Protein AF-A0A354SI49-F1 (afdb_monomer_lite)

Foldseek 3Di:
DVVLVVVCVVQVPDPPHDRQDQDDDPDCVQDDPVRDDGDPVSCVVSVVSVVVVVVVVVVVVVVVPDPDPPDD

Radius of gyration: 17.79 Å; chains: 1; bounding box: 35×34×56 Å

Structure (mmCIF, N/CA/C/O backbone):
data_AF-A0A354SI49-F1
#
_entry.id   AF-A0A354SI49-F1
#
loop_
_atom_site.group_PDB
_atom_site.id
_atom_site.type_symbol
_atom_site.label_atom_id
_atom_site.label_alt_id
_atom_site.label_comp_id
_atom_site.label_asym_id
_atom_site.label_entity_id
_atom_site.label_seq_id
_atom_site.pdbx_PDB_ins_code
_atom_site.Cartn_x
_atom_site.Cartn_y
_atom_site.Cartn_z
_atom_site.occupancy
_atom_site.B_iso_or_equiv
_atom_site.auth_seq_id
_atom_site.auth_comp_id
_atom_site.auth_asym_id
_atom_site.auth_atom_id
_atom_site.pdbx_PDB_model_num
ATOM 1 N N . LEU A 1 1 ? 6.298 13.653 -2.001 1.00 61.38 1 LEU A N 1
ATOM 2 C CA . LEU A 1 1 ? 6.186 13.327 -0.555 1.00 61.38 1 LEU A CA 1
ATOM 3 C C . LEU A 1 1 ? 5.101 14.117 0.186 1.00 61.38 1 LEU A C 1
ATOM 5 O O . LEU A 1 1 ? 4.538 13.571 1.124 1.00 61.38 1 LEU A O 1
ATOM 9 N N . GLN A 1 2 ? 4.776 15.357 -0.217 1.00 82.94 2 GLN A N 1
ATOM 10 C CA . GLN A 1 2 ? 3.789 16.194 0.490 1.00 82.94 2 GLN A CA 1
ATOM 11 C C . GLN A 1 2 ? 2.404 15.536 0.624 1.00 82.94 2 GLN A C 1
ATOM 13 O O . GLN A 1 2 ? 1.824 15.580 1.702 1.00 82.94 2 GLN A O 1
ATOM 18 N N . PHE A 1 3 ? 1.921 14.859 -0.425 1.00 90.75 3 PHE A N 1
ATOM 19 C CA . PHE A 1 3 ? 0.627 14.170 -0.395 1.00 90.75 3 PHE A CA 1
ATOM 20 C C . PHE A 1 3 ? 0.578 13.046 0.652 1.00 90.75 3 PHE A C 1
ATOM 22 O O . PHE A 1 3 ? -0.263 13.082 1.543 1.00 90.75 3 PHE A O 1
ATOM 29 N N . ASN A 1 4 ? 1.528 12.102 0.622 1.00 92.00 4 ASN A N 1
ATOM 30 C CA . ASN A 1 4 ? 1.584 11.012 1.607 1.00 92.00 4 ASN A CA 1
ATOM 31 C C . ASN A 1 4 ? 1.776 11.541 3.035 1.00 92.00 4 ASN A C 1
ATOM 33 O O . ASN A 1 4 ? 1.189 11.007 3.968 1.00 92.00 4 ASN A O 1
ATOM 37 N N . GLY A 1 5 ? 2.556 12.614 3.209 1.00 93.69 5 GLY A N 1
ATOM 38 C CA . GLY A 1 5 ? 2.711 13.270 4.508 1.00 93.69 5 GLY A CA 1
ATOM 39 C C . GLY A 1 5 ? 1.406 13.883 5.026 1.00 93.69 5 GLY A C 1
ATOM 40 O O . GLY A 1 5 ? 1.099 13.746 6.207 1.00 93.69 5 GLY A O 1
ATOM 41 N N . ALA A 1 6 ? 0.620 14.526 4.159 1.00 95.00 6 ALA A N 1
ATOM 42 C CA . ALA A 1 6 ? -0.690 15.065 4.520 1.00 95.00 6 ALA A CA 1
ATOM 43 C C . ALA A 1 6 ? -1.704 13.952 4.828 1.00 95.00 6 ALA A C 1
ATOM 45 O O . ALA A 1 6 ? -2.419 14.042 5.822 1.00 95.00 6 ALA A O 1
ATOM 46 N N . LEU A 1 7 ? -1.721 12.880 4.029 1.00 94.38 7 LEU A N 1
ATOM 47 C CA . LEU A 1 7 ? -2.594 11.728 4.256 1.00 94.38 7 LEU A CA 1
ATOM 48 C C . LEU A 1 7 ? -2.264 11.014 5.574 1.00 94.38 7 LEU A C 1
ATOM 50 O O . LEU A 1 7 ? -3.174 10.653 6.316 1.00 94.38 7 LEU A O 1
ATOM 54 N N . LYS A 1 8 ? -0.974 10.868 5.901 1.00 95.69 8 LYS A N 1
ATOM 55 C CA . LYS A 1 8 ? -0.540 10.320 7.188 1.00 95.69 8 LYS A CA 1
ATOM 56 C C . LYS A 1 8 ? -1.039 11.174 8.357 1.00 95.69 8 LYS A C 1
ATOM 58 O O . LYS A 1 8 ? -1.672 10.638 9.256 1.00 95.69 8 LYS A O 1
ATOM 63 N N . LYS A 1 9 ? -0.835 12.497 8.302 1.00 95.56 9 LYS A N 1
ATOM 64 C CA . LYS A 1 9 ? -1.331 13.432 9.331 1.00 95.56 9 LYS A CA 1
ATOM 65 C C . LYS A 1 9 ? -2.848 13.375 9.498 1.00 95.56 9 LYS A C 1
ATOM 67 O O . LYS A 1 9 ? -3.348 13.474 10.611 1.00 95.56 9 LYS A O 1
ATOM 72 N N . LEU A 1 10 ? -3.582 13.226 8.394 1.00 95.00 10 LEU A N 1
ATOM 73 C CA . LEU A 1 10 ? -5.033 13.069 8.434 1.00 95.00 10 LEU A CA 1
ATOM 74 C C . LEU A 1 10 ? -5.433 11.779 9.163 1.00 95.00 10 LEU A C 1
ATOM 76 O O . LEU A 1 10 ? -6.323 11.813 10.007 1.00 95.00 10 LEU A O 1
ATOM 80 N N . ALA A 1 11 ? -4.774 10.658 8.857 1.00 95.75 11 ALA A N 1
ATOM 81 C CA . ALA A 1 11 ? -5.049 9.378 9.504 1.00 95.75 11 ALA A CA 1
ATOM 82 C C . ALA A 1 11 ? -4.690 9.388 11.000 1.00 95.75 11 ALA A C 1
ATOM 84 O O . ALA A 1 11 ? -5.452 8.855 11.796 1.00 95.75 11 ALA A O 1
ATOM 85 N N . GLU A 1 12 ? -3.594 10.047 11.393 1.00 94.25 12 GLU A N 1
ATOM 86 C CA . GLU A 1 12 ? -3.196 10.226 12.802 1.00 94.25 12 GLU A CA 1
ATOM 87 C C . GLU A 1 12 ? -4.274 10.942 13.640 1.00 94.25 12 GLU A C 1
ATOM 89 O O . GLU A 1 12 ? -4.364 10.720 14.844 1.00 94.25 12 GLU A O 1
ATOM 94 N N . GLY A 1 13 ? -5.108 11.779 13.014 1.00 94.25 13 GLY A N 1
ATOM 95 C CA . GLY A 1 13 ? -6.223 12.469 13.668 1.00 94.25 13 GLY A CA 1
ATOM 96 C C . GLY A 1 13 ? -7.529 11.670 13.753 1.00 94.25 13 GLY A C 1
ATOM 97 O O . GLY A 1 13 ? -8.527 12.217 14.217 1.00 94.25 13 GLY A O 1
ATOM 98 N N . CYS A 1 14 ? -7.568 10.419 13.284 1.00 92.94 14 CYS A N 1
ATOM 99 C CA . CYS A 1 14 ? -8.780 9.603 13.255 1.00 92.94 14 CYS A CA 1
ATOM 100 C C . CYS A 1 14 ? -8.509 8.195 13.798 1.00 92.94 14 CYS A C 1
ATOM 102 O O . CYS A 1 14 ? -7.917 7.368 13.113 1.00 92.94 14 CYS A O 1
ATOM 104 N N . GLU A 1 15 ? -9.028 7.888 14.991 1.00 88.38 15 GLU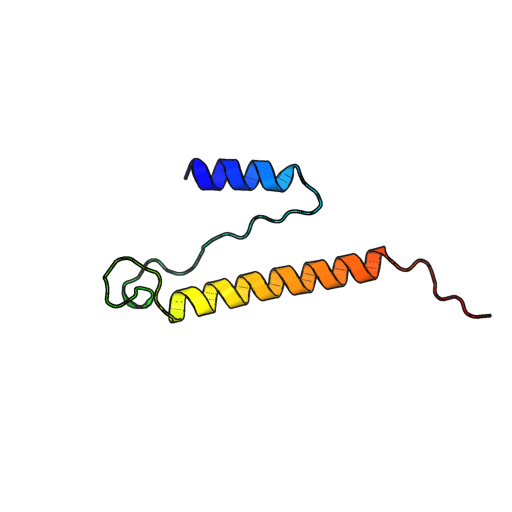 A N 1
ATOM 105 C CA . GLU A 1 15 ? -8.831 6.597 15.682 1.00 88.38 15 GLU A CA 1
ATOM 106 C C . GLU A 1 15 ? -9.302 5.377 14.870 1.00 88.38 15 GLU A C 1
ATOM 108 O O . GLU A 1 15 ? -8.844 4.252 15.070 1.00 88.38 15 GLU A O 1
ATOM 113 N N . THR A 1 16 ? -10.220 5.586 13.924 1.00 88.69 16 THR A N 1
ATOM 114 C CA . THR A 1 16 ? -10.734 4.519 13.055 1.00 88.69 16 THR A CA 1
ATOM 115 C C . THR A 1 16 ? -9.951 4.372 11.746 1.00 88.69 16 THR A C 1
ATOM 117 O O . THR A 1 16 ? -10.162 3.396 11.020 1.00 88.69 16 THR A O 1
ATOM 120 N N . CYS A 1 17 ? -8.980 5.240 11.470 1.00 93.31 17 CYS A N 1
ATOM 121 C CA . CYS A 1 17 ? -8.142 5.191 10.276 1.00 93.31 17 CYS A CA 1
ATOM 122 C C . CYS A 1 17 ? -6.729 4.692 10.587 1.00 93.31 17 CYS A C 1
ATOM 124 O O . CYS A 1 17 ? -6.202 4.881 11.674 1.00 93.31 17 CYS A O 1
ATOM 126 N N . GLU A 1 18 ? -6.089 4.091 9.586 1.00 93.62 18 GLU A N 1
ATOM 127 C CA . GLU A 1 18 ? -4.665 3.768 9.636 1.00 93.62 18 GLU A CA 1
ATOM 128 C C . GLU A 1 18 ? -4.023 4.088 8.286 1.00 93.62 18 GLU A C 1
ATOM 130 O O . GLU A 1 18 ? -4.590 3.795 7.230 1.00 93.62 18 GLU A O 1
ATOM 135 N N . PHE A 1 19 ? -2.855 4.730 8.316 1.00 95.25 19 PHE A N 1
ATOM 136 C CA . PHE A 1 19 ? -2.078 5.014 7.114 1.00 95.25 19 PHE A CA 1
ATOM 137 C C . PHE A 1 19 ? -1.194 3.814 6.772 1.00 95.25 19 PHE A C 1
ATOM 139 O O . PHE A 1 19 ? -0.322 3.446 7.555 1.00 95.25 19 PHE A O 1
ATOM 146 N N . VAL A 1 20 ? -1.370 3.262 5.572 1.00 95.19 20 VAL A N 1
ATOM 147 C CA . VAL A 1 20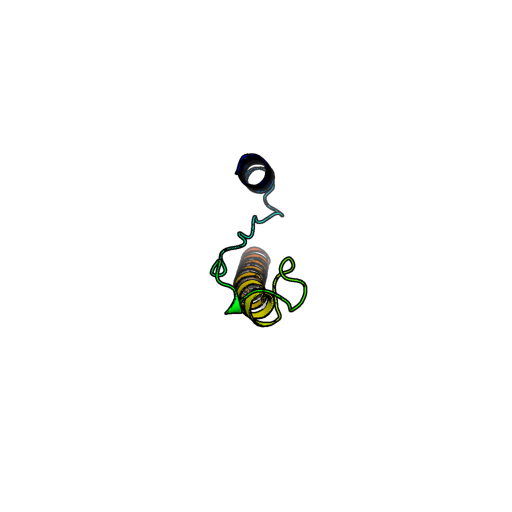 ? -0.557 2.152 5.060 1.00 95.19 20 VAL A CA 1
ATOM 148 C C . VAL A 1 20 ? 0.378 2.677 3.980 1.00 95.19 20 VAL A C 1
ATOM 150 O O . VAL A 1 20 ? -0.068 3.174 2.944 1.00 95.19 20 VAL A O 1
ATOM 153 N N . ALA A 1 21 ? 1.684 2.590 4.225 1.00 92.94 21 ALA A N 1
ATOM 154 C CA . ALA A 1 21 ? 2.683 3.029 3.262 1.00 92.94 21 ALA A CA 1
ATOM 155 C C . ALA A 1 21 ? 2.763 2.067 2.065 1.00 92.94 21 ALA A C 1
ATOM 157 O O . ALA A 1 21 ? 2.502 0.871 2.175 1.00 92.94 21 ALA A O 1
ATOM 158 N N . ILE A 1 22 ? 3.152 2.604 0.911 1.00 90.81 22 ILE A N 1
ATOM 159 C CA . ILE A 1 22 ? 3.577 1.806 -0.238 1.00 90.81 22 ILE A CA 1
ATOM 160 C C . ILE A 1 22 ? 5.102 1.719 -0.155 1.00 90.81 22 ILE A C 1
ATOM 162 O O . ILE A 1 22 ? 5.769 2.722 -0.410 1.00 90.81 22 ILE A O 1
ATOM 166 N N . ASP A 1 23 ? 5.638 0.568 0.253 1.00 86.75 23 ASP A N 1
ATOM 167 C CA . ASP A 1 23 ? 7.075 0.387 0.522 1.00 86.75 23 ASP A CA 1
ATOM 168 C C . ASP A 1 23 ? 7.739 -0.754 -0.271 1.00 86.75 23 ASP A C 1
ATOM 170 O O . ASP A 1 23 ? 8.851 -1.172 0.051 1.00 86.75 23 ASP A O 1
ATOM 174 N N . PHE A 1 24 ? 7.100 -1.238 -1.342 1.00 90.62 24 PHE A N 1
ATOM 175 C CA . PHE A 1 24 ? 7.745 -2.218 -2.212 1.00 90.62 24 PHE A CA 1
ATOM 176 C C . PHE A 1 24 ? 8.950 -1.608 -2.956 1.00 90.62 24 PHE A C 1
ATOM 178 O O . PHE A 1 24 ? 8.963 -0.405 -3.242 1.00 90.62 24 PHE A O 1
ATOM 185 N N . PRO A 1 25 ? 9.961 -2.425 -3.311 1.00 90.00 25 PRO A N 1
ATOM 186 C CA . PRO A 1 25 ? 11.128 -1.951 -4.044 1.00 90.00 25 PRO A CA 1
ATOM 187 C C . PRO A 1 25 ? 10.770 -1.263 -5.368 1.00 90.00 25 PRO A C 1
ATOM 189 O O . PRO A 1 25 ? 9.956 -1.756 -6.148 1.00 90.00 25 PRO A O 1
ATOM 192 N N . LEU A 1 26 ? 11.434 -0.139 -5.645 1.00 85.25 26 LEU A N 1
ATOM 193 C CA . LEU A 1 26 ? 11.349 0.582 -6.917 1.00 85.25 26 LEU A CA 1
ATOM 194 C C . LEU A 1 26 ? 12.340 -0.020 -7.924 1.00 85.25 26 LEU A C 1
ATOM 196 O O . LEU A 1 26 ? 13.345 0.596 -8.269 1.00 85.25 26 LEU A O 1
ATOM 200 N N . ASP A 1 27 ? 12.056 -1.244 -8.364 1.00 90.88 27 ASP A N 1
ATOM 201 C CA . ASP A 1 27 ? 12.794 -1.953 -9.414 1.00 90.88 27 ASP A CA 1
ATOM 202 C C . ASP A 1 27 ? 11.824 -2.404 -10.519 1.00 90.88 27 ASP A C 1
ATOM 204 O O . ASP A 1 27 ? 10.660 -2.705 -10.259 1.00 90.88 27 ASP A O 1
ATOM 208 N N . THR A 1 28 ? 12.299 -2.474 -11.763 1.00 93.12 28 THR A N 1
ATOM 209 C CA . THR A 1 28 ? 11.536 -2.958 -12.927 1.00 93.12 28 THR A CA 1
ATOM 210 C C . THR A 1 28 ? 10.902 -4.346 -12.753 1.00 93.12 28 THR A C 1
ATOM 212 O O . THR A 1 28 ? 9.858 -4.610 -13.340 1.00 93.12 28 THR A O 1
ATOM 215 N N . THR A 1 29 ? 11.456 -5.218 -11.908 1.00 95.75 29 THR A N 1
ATOM 216 C CA . THR A 1 29 ? 10.857 -6.517 -11.538 1.00 95.75 29 THR A CA 1
ATOM 217 C C . THR A 1 29 ? 9.522 -6.387 -10.806 1.00 95.75 29 THR A C 1
ATOM 219 O O . THR A 1 29 ? 8.715 -7.317 -10.814 1.00 95.75 29 THR A O 1
ATOM 222 N N . TYR A 1 30 ? 9.269 -5.234 -10.194 1.00 96.25 30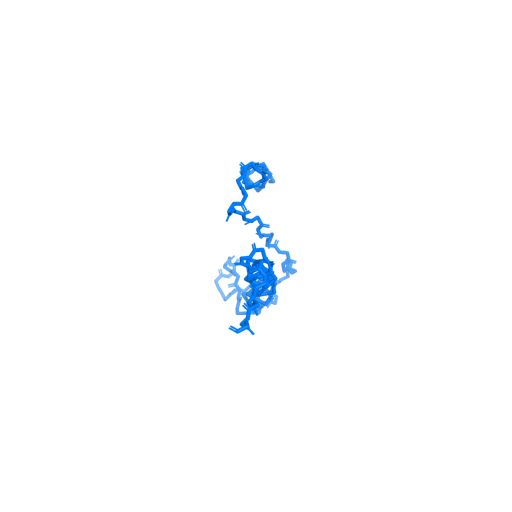 TYR A N 1
ATOM 223 C CA . TYR A 1 30 ? 8.029 -4.898 -9.500 1.00 96.25 30 TYR A CA 1
ATOM 224 C C . TYR A 1 30 ? 7.072 -4.089 -10.383 1.00 96.25 30 TYR A C 1
ATOM 226 O O . TYR A 1 30 ? 6.012 -3.678 -9.914 1.00 96.25 30 TYR A O 1
ATOM 234 N N . MET A 1 31 ? 7.410 -3.875 -11.655 1.00 96.62 31 MET A N 1
ATOM 235 C CA . MET A 1 31 ? 6.638 -3.087 -12.612 1.00 96.62 31 MET A CA 1
ATOM 236 C C . MET A 1 31 ? 5.832 -3.993 -13.546 1.00 96.62 31 MET A C 1
ATOM 238 O O . MET A 1 31 ? 6.242 -5.104 -13.884 1.00 96.62 31 MET A O 1
ATOM 242 N N . ALA A 1 32 ? 4.656 -3.531 -13.955 1.00 97.12 32 ALA A N 1
ATOM 243 C CA . ALA A 1 32 ? 3.870 -4.177 -14.991 1.00 97.12 32 ALA A CA 1
ATOM 244 C C . ALA A 1 32 ? 4.507 -3.966 -16.377 1.00 97.12 32 ALA A C 1
ATOM 246 O O . ALA A 1 32 ? 5.380 -3.120 -16.571 1.00 97.12 32 ALA A O 1
ATOM 247 N N . ALA A 1 33 ? 4.032 -4.722 -17.371 1.00 96.19 33 ALA A N 1
ATOM 248 C CA . ALA A 1 33 ? 4.547 -4.658 -18.742 1.00 96.19 33 ALA A CA 1
ATOM 249 C C . ALA A 1 33 ? 4.355 -3.287 -19.422 1.00 96.19 33 ALA A C 1
ATOM 251 O O . ALA A 1 33 ? 5.015 -3.004 -20.417 1.00 96.19 33 ALA A O 1
ATOM 252 N N . ASP A 1 34 ? 3.469 -2.438 -18.897 1.00 96.12 34 ASP A N 1
ATOM 253 C CA . ASP A 1 34 ? 3.244 -1.078 -19.396 1.00 96.12 34 ASP A CA 1
ATOM 254 C C . ASP A 1 34 ? 4.312 -0.064 -18.959 1.00 96.12 34 ASP A C 1
ATOM 256 O O . ASP A 1 34 ? 4.292 1.079 -19.414 1.00 96.12 34 ASP A O 1
ATOM 260 N N . GLY A 1 35 ? 5.251 -0.467 -18.100 1.00 93.50 35 GLY A N 1
ATOM 261 C CA . GLY A 1 35 ? 6.341 0.396 -17.661 1.00 93.50 35 GLY A CA 1
ATOM 262 C C . GLY A 1 35 ? 5.920 1.489 -16.672 1.00 93.50 35 GLY A C 1
ATOM 263 O O . GLY A 1 35 ? 6.685 2.429 -16.451 1.00 93.50 35 GLY A O 1
ATOM 264 N N . PHE A 1 36 ? 4.717 1.402 -16.095 1.00 92.69 36 PHE A N 1
ATOM 265 C CA . PHE A 1 36 ? 4.194 2.428 -15.195 1.00 92.69 36 PHE A CA 1
ATOM 266 C C . PHE A 1 36 ? 3.520 1.850 -13.951 1.00 92.69 36 PHE A C 1
ATOM 268 O O . PHE A 1 36 ? 3.844 2.259 -12.833 1.00 92.69 36 PHE A O 1
ATOM 275 N N . HIS A 1 37 ? 2.593 0.906 -14.113 1.00 96.19 37 HIS A N 1
ATOM 276 C CA . HIS A 1 37 ? 1.840 0.381 -12.978 1.00 96.19 37 HIS A CA 1
ATOM 277 C C . HIS A 1 37 ? 2.672 -0.614 -12.156 1.00 96.19 37 HIS A C 1
ATOM 279 O O . HIS A 1 37 ? 3.569 -1.273 -12.691 1.00 96.19 37 HIS A O 1
ATOM 285 N N . PRO A 1 38 ? 2.364 -0.782 -10.856 1.00 96.00 38 PRO A N 1
ATOM 286 C CA . PRO A 1 38 ? 2.891 -1.895 -10.083 1.00 96.00 38 PRO A CA 1
ATOM 287 C C . PRO A 1 38 ? 2.485 -3.228 -10.726 1.00 96.00 38 PRO A C 1
ATOM 289 O O . PRO A 1 38 ? 1.328 -3.442 -11.089 1.00 96.00 38 PRO A O 1
ATOM 292 N N . GLY A 1 39 ? 3.446 -4.132 -10.871 1.00 96.31 39 GLY A N 1
ATOM 293 C CA . GLY A 1 39 ? 3.217 -5.499 -11.317 1.00 96.31 39 GLY A CA 1
ATOM 294 C C . GLY A 1 39 ? 2.660 -6.381 -10.196 1.00 96.31 39 GLY A C 1
ATOM 295 O O . GLY A 1 39 ? 2.544 -5.978 -9.036 1.00 96.31 39 GLY A O 1
ATOM 296 N N . ALA A 1 40 ? 2.364 -7.640 -10.524 1.00 96.81 40 ALA A N 1
ATOM 297 C CA . ALA A 1 40 ? 1.803 -8.605 -9.573 1.00 96.81 40 ALA A CA 1
ATOM 298 C C . ALA A 1 40 ? 2.663 -8.790 -8.306 1.00 96.81 40 ALA A C 1
ATOM 300 O O . ALA A 1 40 ? 2.131 -8.969 -7.208 1.00 96.81 40 ALA A O 1
ATOM 301 N N . LEU A 1 41 ? 3.991 -8.711 -8.438 1.00 96.06 41 LEU A N 1
ATOM 302 C CA . LEU A 1 41 ? 4.913 -8.842 -7.310 1.00 96.06 41 LEU A CA 1
ATOM 303 C C . LEU A 1 41 ? 4.790 -7.670 -6.320 1.00 96.06 41 LEU A C 1
ATOM 305 O O . LEU A 1 41 ? 4.706 -7.898 -5.115 1.00 96.06 41 LEU A O 1
ATOM 309 N N . ALA A 1 42 ? 4.697 -6.433 -6.817 1.00 96.94 42 ALA A N 1
ATOM 310 C CA . ALA A 1 42 ? 4.488 -5.243 -5.989 1.00 96.94 42 ALA A CA 1
ATOM 311 C C . ALA A 1 42 ? 3.172 -5.309 -5.216 1.00 96.94 42 ALA A C 1
ATOM 313 O O . ALA A 1 42 ? 3.146 -5.076 -4.006 1.00 96.94 42 ALA A O 1
ATOM 314 N N . TYR A 1 43 ? 2.092 -5.706 -5.896 1.00 96.31 43 TYR A N 1
ATOM 315 C CA . TYR A 1 43 ? 0.802 -5.903 -5.242 1.00 96.31 43 TYR A CA 1
ATOM 316 C C . TYR A 1 43 ? 0.845 -7.004 -4.188 1.00 96.31 43 TYR A C 1
ATOM 318 O O . TYR A 1 43 ? 0.234 -6.843 -3.138 1.00 96.31 43 TYR A O 1
ATOM 326 N N . SER A 1 44 ? 1.586 -8.087 -4.422 1.00 96.38 44 SER A N 1
ATOM 327 C CA . SER A 1 44 ? 1.714 -9.174 -3.447 1.00 96.38 44 SER A CA 1
ATOM 328 C C . SER A 1 44 ? 2.424 -8.711 -2.171 1.00 96.38 44 SER A C 1
ATOM 330 O O . SER A 1 44 ? 1.960 -9.002 -1.069 1.00 96.38 44 SER A O 1
ATOM 332 N N . VAL A 1 45 ? 3.513 -7.944 -2.302 1.00 96.00 45 VAL A N 1
ATOM 333 C CA . VAL A 1 45 ? 4.226 -7.355 -1.153 1.00 96.00 45 VAL A CA 1
ATOM 334 C C . VAL A 1 45 ? 3.309 -6.413 -0.377 1.00 96.00 45 VAL A C 1
ATOM 336 O O . VAL A 1 45 ? 3.120 -6.584 0.829 1.00 96.00 45 VAL A O 1
ATOM 339 N N . TRP A 1 46 ? 2.677 -5.468 -1.074 1.00 96.38 46 TRP A N 1
ATOM 340 C CA . TRP A 1 46 ? 1.812 -4.484 -0.430 1.00 96.38 46 TRP A CA 1
ATOM 341 C C . TRP A 1 46 ? 0.569 -5.116 0.212 1.00 96.38 46 TRP A C 1
ATOM 343 O O . TRP A 1 46 ? 0.214 -4.773 1.338 1.00 96.38 46 TRP A O 1
ATOM 353 N N . ALA A 1 47 ? -0.064 -6.087 -0.453 1.00 96.12 47 ALA A N 1
ATOM 354 C CA . ALA A 1 47 ? -1.232 -6.787 0.076 1.00 96.12 47 ALA A CA 1
ATOM 355 C C . ALA A 1 47 ? -0.900 -7.594 1.337 1.00 96.12 47 ALA A C 1
ATOM 357 O O . ALA A 1 47 ? -1.696 -7.614 2.274 1.00 96.12 47 ALA A O 1
ATOM 358 N N . ASN A 1 48 ? 0.279 -8.221 1.398 1.00 96.50 48 ASN A N 1
ATOM 359 C CA . ASN A 1 48 ? 0.719 -8.936 2.597 1.00 96.50 48 ASN A CA 1
ATOM 360 C C . ASN A 1 48 ? 0.937 -7.984 3.780 1.00 96.50 48 ASN A C 1
ATOM 362 O O . ASN A 1 48 ? 0.493 -8.284 4.891 1.00 96.50 48 ASN A O 1
ATOM 366 N N . HIS A 1 49 ? 1.559 -6.826 3.537 1.00 96.00 49 HIS A N 1
ATOM 367 C CA . HIS A 1 49 ? 1.715 -5.776 4.545 1.00 96.00 49 HIS A CA 1
ATOM 368 C C . HIS A 1 49 ? 0.351 -5.267 5.047 1.00 96.00 49 HIS A C 1
ATOM 370 O O . HIS A 1 49 ? 0.084 -5.285 6.251 1.00 96.00 49 HIS A O 1
ATOM 376 N N . LEU A 1 50 ? -0.554 -4.917 4.127 1.00 96.12 50 LEU A N 1
ATOM 377 C CA . LEU A 1 50 ? -1.916 -4.476 4.441 1.00 96.12 50 LEU A CA 1
ATOM 378 C C . LEU A 1 50 ? -2.700 -5.529 5.241 1.00 96.12 50 LEU A C 1
ATOM 380 O O . LEU A 1 50 ? -3.387 -5.201 6.208 1.00 96.12 50 LEU A O 1
ATOM 384 N N . ALA A 1 51 ? -2.594 -6.805 4.867 1.00 96.94 51 ALA A N 1
ATOM 385 C CA . ALA A 1 51 ? -3.299 -7.882 5.550 1.00 96.94 51 ALA A CA 1
ATOM 386 C C . ALA A 1 51 ? -2.827 -8.065 7.002 1.00 96.94 51 ALA A C 1
ATOM 388 O O . ALA A 1 51 ? -3.646 -8.363 7.870 1.00 96.94 51 ALA A O 1
ATOM 389 N N . ALA A 1 52 ? -1.531 -7.893 7.286 1.00 95.94 52 ALA A N 1
ATOM 390 C CA . ALA A 1 52 ? -1.014 -7.938 8.655 1.00 95.94 52 ALA A CA 1
ATOM 391 C C . ALA A 1 52 ? -1.605 -6.812 9.520 1.00 95.94 52 ALA A C 1
ATOM 393 O O . ALA A 1 52 ? -2.060 -7.074 10.633 1.00 95.94 52 ALA A O 1
ATOM 394 N N . ILE A 1 53 ? -1.683 -5.598 8.971 1.00 95.06 53 ILE A N 1
ATOM 395 C CA . ILE A 1 53 ? -2.293 -4.439 9.636 1.00 95.06 53 ILE A CA 1
ATOM 396 C C . ILE A 1 53 ? -3.768 -4.705 9.956 1.00 95.06 53 ILE A C 1
ATOM 398 O O . ILE A 1 53 ? -4.192 -4.575 11.104 1.00 95.06 53 ILE A O 1
ATOM 402 N N . ILE A 1 54 ? -4.548 -5.151 8.965 1.00 94.94 54 ILE A N 1
ATOM 403 C CA . ILE A 1 54 ? -5.978 -5.441 9.150 1.00 94.94 54 ILE A CA 1
ATOM 404 C C . ILE A 1 54 ? -6.192 -6.475 10.261 1.00 94.94 54 ILE A C 1
ATOM 406 O O . ILE A 1 54 ? -7.040 -6.268 11.129 1.00 94.94 54 ILE A O 1
ATOM 410 N N . ARG A 1 55 ? -5.418 -7.569 10.265 1.00 95.88 55 ARG A N 1
ATOM 411 C CA . ARG A 1 55 ? -5.523 -8.601 11.310 1.00 95.88 55 ARG A CA 1
ATOM 412 C C . ARG A 1 55 ? -5.218 -8.033 12.696 1.00 95.88 55 ARG A C 1
ATOM 414 O O . ARG A 1 55 ? -6.026 -8.225 13.599 1.00 95.88 55 ARG A O 1
ATOM 421 N N . GLY A 1 56 ? -4.138 -7.260 12.837 1.00 93.31 56 GLY A N 1
ATOM 422 C CA . GLY A 1 56 ? -3.780 -6.630 14.111 1.00 93.31 56 GLY A CA 1
ATOM 423 C C . GLY A 1 56 ? -4.872 -5.695 14.646 1.00 93.31 56 GLY A C 1
ATOM 424 O O . GLY A 1 56 ? -5.188 -5.717 15.836 1.00 93.31 56 GLY A O 1
ATOM 425 N N . ARG A 1 57 ? -5.526 -4.922 13.768 1.00 90.12 57 ARG A N 1
ATOM 426 C CA . ARG A 1 57 ? -6.649 -4.053 14.163 1.00 90.12 57 ARG A CA 1
ATOM 427 C C . ARG A 1 57 ? -7.886 -4.830 14.602 1.00 90.12 57 ARG A C 1
ATOM 429 O O . ARG A 1 57 ? -8.548 -4.432 15.562 1.00 90.12 57 ARG A O 1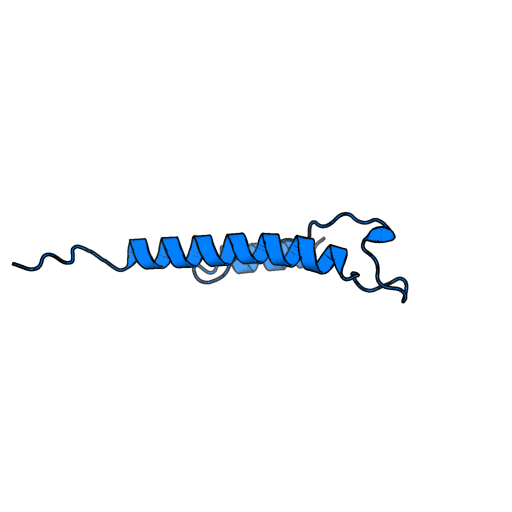
ATOM 436 N N . LEU A 1 58 ? -8.219 -5.912 13.899 1.00 90.56 58 LEU A N 1
ATOM 437 C CA . LEU A 1 58 ? -9.352 -6.764 14.259 1.00 90.56 58 LEU A CA 1
ATOM 438 C C . LEU A 1 58 ? -9.124 -7.420 15.626 1.00 90.56 58 LEU A C 1
ATOM 440 O O . LEU A 1 58 ? -10.018 -7.388 16.467 1.00 90.56 58 LEU A O 1
ATOM 444 N N . GLU A 1 59 ? -7.918 -7.923 15.887 1.00 90.19 59 GLU A N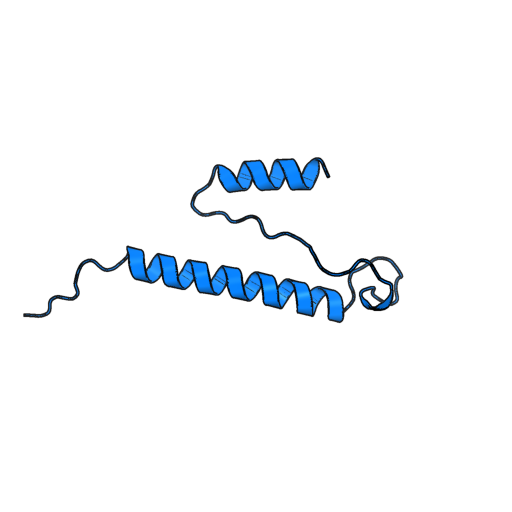 1
ATOM 445 C CA . GLU A 1 59 ? -7.536 -8.482 17.190 1.00 90.19 59 GLU A CA 1
ATOM 446 C C . GLU A 1 59 ? -7.616 -7.437 18.314 1.00 90.19 59 GLU A C 1
ATOM 448 O O . GLU A 1 59 ? -8.211 -7.694 19.362 1.00 90.19 59 GLU A O 1
ATOM 453 N N . ALA A 1 60 ? -7.087 -6.229 18.092 1.00 80.81 60 ALA A N 1
ATOM 454 C CA . ALA A 1 60 ? -7.163 -5.138 19.066 1.00 80.81 60 ALA A CA 1
ATOM 455 C C . ALA A 1 60 ? -8.613 -4.723 19.368 1.00 80.81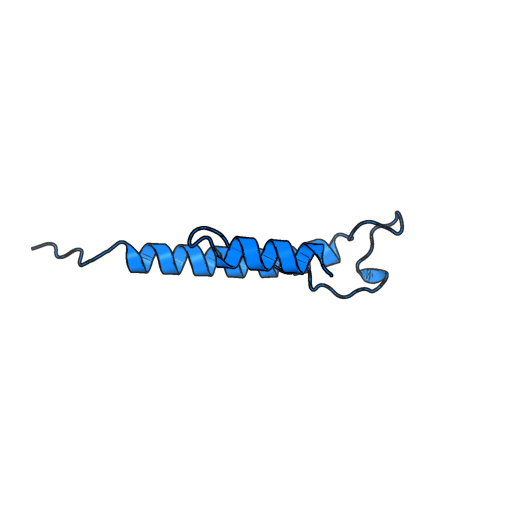 60 ALA A C 1
ATOM 457 O O . ALA A 1 60 ? -8.956 -4.464 20.523 1.00 80.81 60 ALA A O 1
ATOM 458 N N . THR A 1 61 ? -9.474 -4.711 18.347 1.00 75.75 61 THR A N 1
ATOM 459 C CA . THR A 1 61 ? -10.902 -4.397 18.489 1.00 75.75 61 THR A CA 1
ATOM 460 C C . THR A 1 61 ? -11.621 -5.471 19.307 1.00 75.75 61 THR A C 1
ATOM 462 O O . THR A 1 61 ? -12.377 -5.138 20.219 1.00 75.75 61 THR A O 1
ATOM 465 N N . VAL A 1 62 ? -11.354 -6.756 19.047 1.00 67.19 62 VAL A N 1
ATOM 466 C CA . VAL A 1 62 ? -11.910 -7.873 19.833 1.00 67.19 62 VAL A CA 1
ATOM 467 C C . VAL A 1 62 ? -11.484 -7.775 21.301 1.00 67.19 62 VAL A C 1
ATOM 469 O O . VAL A 1 62 ? -12.324 -7.898 22.191 1.00 67.19 62 VAL A O 1
ATOM 472 N N . ASN A 1 63 ? -10.215 -7.455 21.564 1.00 58.75 63 ASN A N 1
ATOM 473 C CA . ASN A 1 63 ? -9.689 -7.325 22.926 1.00 58.75 63 ASN A CA 1
ATOM 474 C C . ASN A 1 63 ? -10.225 -6.094 23.683 1.00 58.75 63 ASN A C 1
ATOM 476 O O . ASN A 1 63 ? -10.309 -6.130 24.908 1.00 58.75 63 ASN A O 1
ATOM 480 N N . HIS A 1 64 ? -10.619 -5.020 22.988 1.00 56.94 64 HIS A N 1
ATOM 481 C CA . HIS A 1 64 ? -11.259 -3.844 23.600 1.00 56.94 64 HIS A CA 1
ATOM 482 C C . HIS A 1 64 ? -12.770 -4.021 23.857 1.00 56.94 64 HIS A C 1
ATOM 484 O O . HIS A 1 64 ? -13.356 -3.223 24.586 1.00 56.94 64 HIS A O 1
ATOM 490 N N . SER A 1 65 ? -13.408 -5.048 23.279 1.00 53.47 65 SER A N 1
ATOM 491 C CA . SER A 1 65 ? -14.876 -5.197 23.264 1.00 53.47 65 SER A CA 1
ATOM 492 C C . SER A 1 65 ? -15.450 -6.169 24.304 1.00 53.47 65 SER A C 1
ATOM 494 O O . SER A 1 65 ? -16.669 -6.314 24.377 1.00 53.47 65 SER A O 1
ATOM 496 N N . CYS A 1 66 ? -14.632 -6.834 25.125 1.00 37.41 66 CYS A N 1
ATOM 497 C CA . CYS A 1 66 ? -15.139 -7.784 26.123 1.00 37.41 66 CYS A CA 1
ATOM 498 C C . CYS A 1 66 ? -14.575 -7.535 27.530 1.00 37.41 66 CYS A C 1
ATOM 500 O O . CYS A 1 66 ? -13.601 -8.178 27.924 1.00 37.41 66 CYS A O 1
ATOM 502 N N . PRO A 1 67 ? -15.220 -6.689 28.355 1.00 51.75 67 PRO A N 1
ATOM 503 C CA . PRO A 1 67 ? -15.138 -6.857 29.797 1.00 51.75 67 PRO A CA 1
ATOM 504 C C . PRO A 1 67 ? -15.917 -8.129 30.167 1.00 51.75 67 PRO A C 1
ATOM 506 O O . PRO A 1 67 ? -17.139 -8.142 30.110 1.00 51.75 67 PRO A O 1
ATOM 509 N N . ASN A 1 68 ? -15.192 -9.202 30.498 1.00 49.62 68 ASN A N 1
ATOM 510 C CA . ASN A 1 68 ? -15.673 -10.440 31.124 1.00 49.62 68 ASN A CA 1
ATOM 511 C C . ASN A 1 68 ? -16.998 -11.020 30.590 1.00 49.62 68 ASN A C 1
ATOM 513 O O . ASN A 1 68 ? -18.082 -10.688 31.065 1.00 49.62 68 ASN A O 1
ATOM 517 N N . ALA A 1 69 ? -16.908 -12.054 29.750 1.00 51.09 69 ALA A N 1
ATOM 518 C CA . ALA A 1 69 ? -17.941 -13.090 29.720 1.00 51.09 69 ALA A CA 1
ATOM 519 C C . ALA A 1 69 ? -17.862 -13.914 31.023 1.00 51.09 69 ALA A C 1
ATOM 521 O O . ALA A 1 69 ? -17.396 -15.051 31.041 1.00 51.09 69 ALA A O 1
ATOM 522 N N . SER A 1 70 ? -18.255 -13.305 32.143 1.00 46.59 70 SER A N 1
ATOM 523 C CA . SER A 1 70 ? -18.537 -14.010 33.388 1.00 46.59 70 SER A CA 1
ATOM 524 C C . SER A 1 70 ? -19.930 -14.620 33.276 1.00 46.59 70 SER A C 1
ATOM 526 O O . SER A 1 70 ? -20.922 -13.973 33.607 1.00 46.59 70 SER A O 1
ATOM 528 N N . TRP A 1 71 ? -20.002 -15.856 32.791 1.00 47.16 71 TRP A N 1
ATOM 529 C CA . TRP A 1 71 ? -21.177 -16.696 33.003 1.00 47.16 71 TRP A CA 1
ATOM 530 C C . TRP A 1 71 ? -21.037 -17.369 34.371 1.00 47.16 71 TRP A C 1
ATOM 532 O O . TRP A 1 71 ? -20.278 -18.326 34.527 1.00 47.16 71 TRP A O 1
ATOM 542 N N . GLN A 1 72 ? -21.717 -16.790 35.361 1.00 38.16 72 GLN A N 1
ATOM 543 C CA . GLN A 1 72 ? -22.283 -17.537 36.486 1.00 38.16 72 GLN A CA 1
ATOM 544 C C . GLN A 1 72 ? -23.617 -18.130 36.040 1.00 38.16 72 GLN A C 1
ATOM 546 O O . GLN A 1 72 ? -24.327 -17.432 35.278 1.00 38.16 72 GLN A O 1
#

Sequence (72 aa):
LQFNGALKKLAEGCETCEFVAIDFPLDTTYMAADGFHPGALAYSVWANHLAAIIRGRLEATVNHSCPNASWQ

Secondary structure (DSSP, 8-state):
-HHHHHHHHHHHT-TT-------S--SGGGB-TTSSSB-HHHHHHHHHHHHHHHHHHHHHHHHHS-S-----

pLDDT: mean 86.37, std 16.36, range [37.41, 97.12]